Protein AF-A0A356AZV3-F1 (afdb_monomer)

Structure (mmCIF, N/CA/C/O backbone):
data_AF-A0A356AZV3-F1
#
_entry.id   AF-A0A356AZV3-F1
#
loop_
_atom_site.group_PDB
_atom_site.id
_atom_site.type_symbol
_atom_site.label_atom_id
_atom_site.label_alt_id
_atom_site.label_comp_id
_atom_site.label_asym_id
_atom_site.label_entity_id
_atom_site.label_seq_id
_atom_site.pdbx_PDB_ins_code
_atom_site.Cartn_x
_atom_site.Cartn_y
_atom_site.Cartn_z
_atom_site.occupancy
_atom_site.B_iso_or_equiv
_atom_site.auth_seq_id
_atom_site.auth_comp_id
_atom_si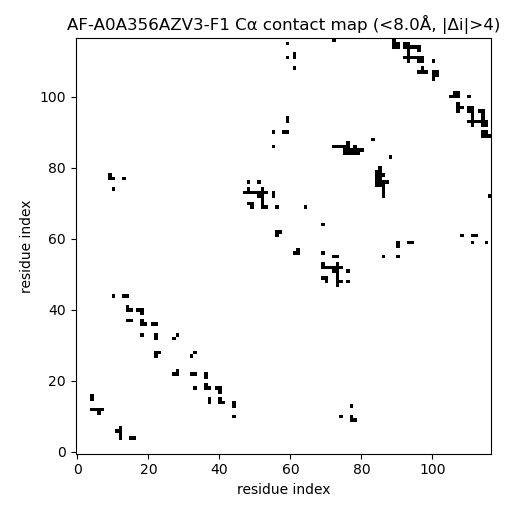te.auth_asym_id
_atom_site.auth_atom_id
_atom_site.pdbx_PDB_model_num
ATOM 1 N N . GLU A 1 1 ? 21.997 14.363 -14.197 1.00 58.03 1 GLU A N 1
ATOM 2 C CA . GLU A 1 1 ? 20.802 14.914 -14.870 1.00 58.03 1 GLU A CA 1
ATOM 3 C C . GLU A 1 1 ? 19.577 14.505 -14.058 1.00 58.03 1 GLU A C 1
ATOM 5 O O . GLU A 1 1 ? 19.570 13.381 -13.568 1.00 58.03 1 GLU A O 1
ATOM 10 N N . ALA A 1 2 ? 18.623 15.403 -13.799 1.00 75.19 2 ALA A N 1
ATOM 11 C CA . ALA A 1 2 ? 17.458 15.107 -12.957 1.00 75.19 2 ALA A CA 1
ATOM 12 C C . ALA A 1 2 ? 16.227 14.843 -13.834 1.00 75.19 2 ALA A C 1
ATOM 14 O O . ALA A 1 2 ? 15.852 15.697 -14.633 1.00 75.19 2 ALA A O 1
ATOM 15 N N . VAL A 1 3 ? 15.598 13.674 -13.681 1.00 83.12 3 VAL A N 1
ATOM 16 C CA . VAL A 1 3 ? 14.351 13.320 -14.378 1.00 83.12 3 VAL A CA 1
ATOM 17 C C . VAL A 1 3 ? 13.171 13.586 -13.447 1.00 83.12 3 VAL A C 1
ATOM 19 O O . VAL A 1 3 ? 13.137 13.082 -12.326 1.00 83.12 3 VAL A O 1
ATOM 22 N N . ILE A 1 4 ? 12.202 14.381 -13.904 1.00 88.31 4 ILE A N 1
ATOM 23 C CA . ILE A 1 4 ? 11.000 14.723 -13.133 1.00 88.31 4 ILE A CA 1
ATOM 24 C C . ILE A 1 4 ? 9.848 13.809 -13.557 1.00 88.31 4 ILE A C 1
ATOM 26 O O . ILE A 1 4 ? 9.509 13.734 -14.736 1.00 88.31 4 ILE A O 1
ATOM 30 N N . LEU A 1 5 ? 9.211 13.154 -12.583 1.00 90.19 5 LEU A N 1
ATOM 31 C CA . LEU A 1 5 ? 8.021 12.329 -12.788 1.00 90.19 5 LEU A CA 1
ATOM 32 C C . LEU A 1 5 ? 6.758 13.079 -12.364 1.00 90.19 5 LEU A C 1
ATOM 34 O O . LEU A 1 5 ? 6.520 13.307 -11.176 1.00 90.19 5 LEU A O 1
ATOM 38 N N . SER A 1 6 ? 5.926 13.428 -13.340 1.00 90.25 6 SER A N 1
ATOM 39 C CA . SER A 1 6 ? 4.622 14.053 -13.127 1.00 90.25 6 SER A CA 1
ATOM 40 C C . SER A 1 6 ? 3.487 13.046 -13.335 1.00 90.25 6 SER A C 1
ATOM 42 O O . SER A 1 6 ? 3.605 12.076 -14.080 1.00 90.25 6 SER A O 1
ATOM 44 N N . GLY A 1 7 ? 2.373 13.245 -12.632 1.00 90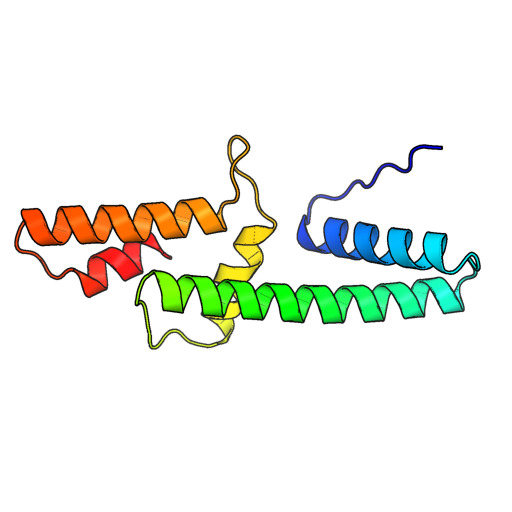.25 7 GLY A N 1
ATOM 45 C CA . GLY A 1 7 ? 1.206 12.373 -12.735 1.00 90.25 7 GLY A CA 1
ATOM 46 C C . GLY A 1 7 ? 0.311 12.464 -11.506 1.00 90.25 7 GLY A C 1
ATOM 47 O O . GLY A 1 7 ? 0.796 12.519 -10.379 1.00 90.25 7 GLY A O 1
ATOM 48 N N . PHE A 1 8 ? -1.002 12.480 -11.726 1.00 91.38 8 PHE A N 1
ATOM 49 C CA . PHE A 1 8 ? -1.979 12.542 -10.638 1.00 91.38 8 PHE A CA 1
ATOM 50 C C . PHE A 1 8 ? -2.052 11.228 -9.850 1.00 91.38 8 PHE A C 1
ATOM 52 O O . PHE A 1 8 ? -2.132 11.236 -8.626 1.00 91.38 8 PHE A O 1
ATOM 59 N N . ASP A 1 9 ? -1.984 10.092 -10.551 1.00 94.69 9 ASP A N 1
ATOM 60 C CA . ASP A 1 9 ? -2.017 8.769 -9.931 1.00 94.69 9 ASP A CA 1
ATOM 61 C C . ASP A 1 9 ? -0.640 8.437 -9.320 1.00 94.69 9 ASP A C 1
ATOM 63 O O . ASP A 1 9 ? 0.334 8.256 -10.063 1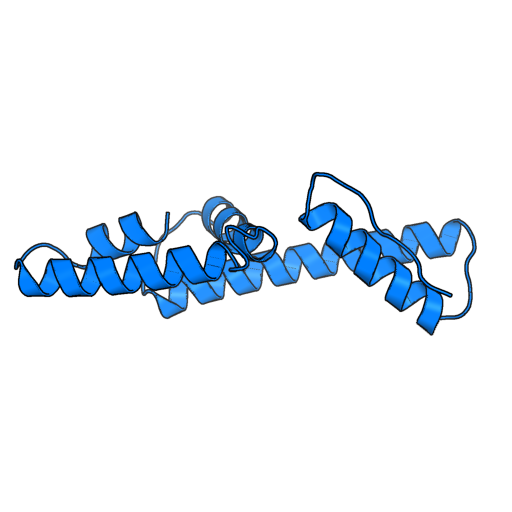.00 94.69 9 ASP A O 1
ATOM 67 N N . PRO A 1 10 ? -0.525 8.355 -7.980 1.00 93.81 10 PRO A N 1
ATOM 68 C CA . PRO A 1 10 ? 0.751 8.086 -7.334 1.00 93.81 10 PRO A CA 1
ATOM 69 C C . PRO A 1 10 ? 1.280 6.678 -7.626 1.00 93.81 10 PRO A C 1
ATOM 71 O O . PRO A 1 10 ? 2.491 6.499 -7.697 1.00 93.81 10 PRO A O 1
ATOM 74 N N . VAL A 1 11 ? 0.403 5.698 -7.869 1.00 96.38 11 VAL A N 1
ATOM 75 C CA . VAL A 1 11 ? 0.816 4.328 -8.200 1.00 96.38 11 VAL A CA 1
ATOM 76 C C . VAL A 1 11 ? 1.467 4.307 -9.580 1.00 96.38 11 VAL A C 1
ATOM 78 O O . VAL A 1 11 ? 2.523 3.709 -9.763 1.00 96.38 11 VAL A O 1
ATOM 81 N N . ARG A 1 12 ? 0.891 5.021 -10.557 1.00 96.19 12 ARG A N 1
ATOM 82 C CA . ARG A 1 12 ? 1.497 5.145 -11.895 1.00 96.19 12 ARG A CA 1
ATOM 83 C C . ARG A 1 12 ? 2.837 5.874 -11.859 1.00 96.19 12 ARG A C 1
ATOM 85 O O . ARG A 1 12 ? 3.751 5.473 -12.576 1.00 96.19 12 ARG A O 1
ATOM 92 N N . ARG A 1 13 ? 2.966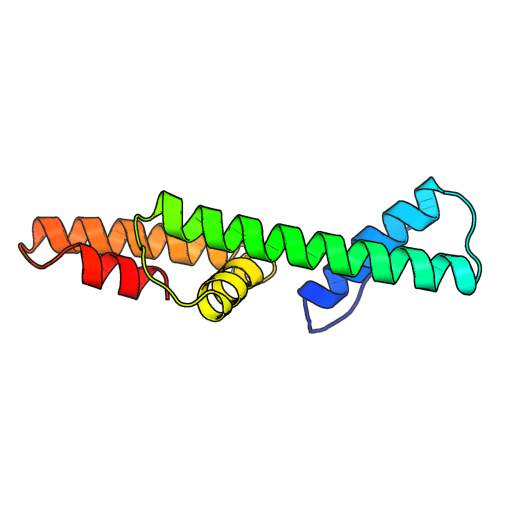 6.918 -11.031 1.00 95.75 13 ARG A N 1
ATOM 93 C CA . ARG A 1 13 ? 4.253 7.604 -10.829 1.00 95.75 13 ARG A CA 1
ATOM 94 C C . ARG A 1 13 ? 5.306 6.659 -10.269 1.00 95.75 13 ARG A C 1
ATOM 96 O O . ARG A 1 13 ? 6.437 6.678 -10.741 1.00 95.75 13 ARG A O 1
ATOM 103 N N . GLU A 1 14 ? 4.927 5.809 -9.325 1.00 96.06 14 GLU A N 1
ATOM 104 C CA . GLU A 1 14 ? 5.855 4.844 -8.752 1.00 96.06 14 GLU A CA 1
ATOM 105 C C . GLU A 1 14 ? 6.283 3.768 -9.760 1.00 96.06 14 GLU A C 1
ATOM 107 O O . GLU A 1 14 ? 7.468 3.457 -9.869 1.00 96.06 14 GLU A O 1
ATOM 112 N N . VAL A 1 15 ? 5.349 3.257 -10.570 1.00 97.56 15 VAL A N 1
ATOM 113 C CA . VAL A 1 15 ? 5.677 2.354 -11.687 1.00 97.56 15 VAL A CA 1
ATOM 114 C C . VAL A 1 15 ? 6.695 3.006 -12.627 1.00 97.56 15 VAL A C 1
ATOM 116 O O . VAL A 1 15 ? 7.672 2.364 -13.010 1.00 97.56 15 VAL A O 1
ATOM 119 N N . ALA A 1 16 ? 6.496 4.280 -12.978 1.00 96.56 16 ALA A N 1
ATOM 120 C CA . ALA A 1 16 ? 7.429 5.017 -13.826 1.00 96.56 16 ALA A CA 1
ATOM 121 C C . ALA A 1 16 ? 8.805 5.188 -13.160 1.00 96.56 16 ALA A C 1
ATOM 123 O O . ALA A 1 16 ? 9.822 5.000 -13.826 1.00 96.56 16 ALA A O 1
ATOM 124 N N . ARG A 1 17 ? 8.848 5.476 -11.851 1.00 96.25 17 ARG A N 1
ATOM 125 C CA . ARG A 1 17 ? 10.090 5.589 -11.070 1.00 96.25 17 ARG A CA 1
ATOM 126 C C . ARG A 1 17 ? 10.897 4.296 -11.117 1.00 96.25 17 ARG A C 1
ATOM 128 O O . ARG A 1 17 ? 12.048 4.322 -11.544 1.00 96.25 17 ARG A O 1
ATOM 135 N N . ILE A 1 18 ? 10.277 3.170 -10.768 1.00 96.62 18 ILE A N 1
ATOM 136 C CA . ILE A 1 18 ? 10.944 1.860 -10.760 1.00 96.62 18 ILE A CA 1
ATOM 137 C C . ILE A 1 18 ? 11.384 1.459 -12.172 1.00 96.62 18 ILE A C 1
ATOM 139 O O . ILE A 1 18 ? 12.489 0.949 -12.356 1.00 96.62 18 ILE A O 1
ATOM 143 N N . ALA A 1 19 ? 10.543 1.687 -13.185 1.00 96.75 19 ALA A N 1
ATOM 144 C CA . ALA A 1 19 ? 10.899 1.376 -14.566 1.00 96.75 19 ALA A CA 1
ATOM 145 C C . ALA A 1 19 ? 12.123 2.182 -15.030 1.00 96.75 19 ALA A C 1
ATOM 147 O O . ALA A 1 19 ? 13.038 1.605 -15.617 1.00 96.75 19 ALA A O 1
ATOM 148 N N . LEU A 1 20 ? 12.173 3.486 -14.732 1.00 95.06 20 LEU A N 1
ATOM 149 C CA . LEU A 1 20 ? 13.316 4.341 -15.060 1.00 95.06 20 LEU A CA 1
ATOM 150 C C . LEU A 1 20 ? 14.586 3.920 -14.324 1.00 95.06 20 LEU A C 1
ATOM 152 O O . LEU A 1 20 ? 15.628 3.798 -14.959 1.00 95.06 20 LEU A O 1
ATOM 156 N N . GLU A 1 21 ? 14.511 3.650 -13.021 1.00 94.38 21 GLU A N 1
ATOM 157 C CA . GLU A 1 21 ? 15.662 3.181 -12.239 1.00 94.38 21 GLU A CA 1
ATOM 158 C C . GLU A 1 21 ? 16.258 1.899 -12.831 1.00 94.38 21 GLU A C 1
ATOM 160 O O . GLU A 1 21 ? 17.472 1.798 -13.009 1.00 94.38 21 GLU A O 1
ATOM 165 N N . LYS A 1 22 ? 15.402 0.951 -13.230 1.00 94.94 22 LYS A N 1
ATOM 166 C CA . LYS A 1 22 ? 15.829 -0.293 -13.882 1.00 94.94 22 LYS A CA 1
ATOM 167 C C . LYS A 1 22 ? 16.424 -0.069 -15.269 1.00 94.94 22 LYS A C 1
ATOM 169 O O . LYS A 1 22 ? 17.414 -0.711 -15.603 1.00 94.94 22 LYS A O 1
ATOM 174 N N . LEU A 1 23 ? 15.845 0.823 -16.073 1.00 95.12 23 LEU A N 1
ATOM 175 C CA . LEU A 1 23 ? 16.374 1.172 -17.397 1.00 95.12 23 LEU A CA 1
ATOM 176 C C . LEU A 1 23 ? 17.752 1.832 -17.3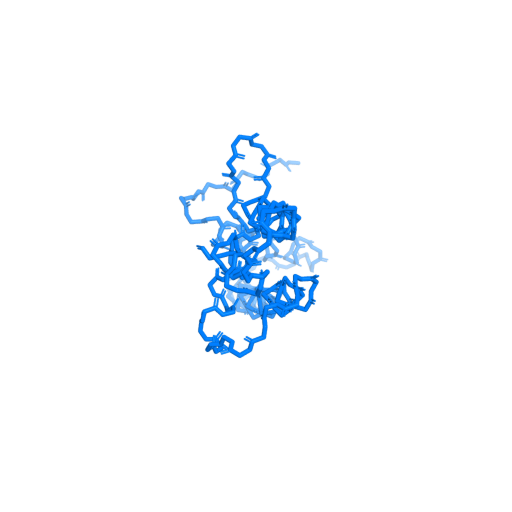01 1.00 95.12 23 LEU A C 1
ATOM 178 O O . LEU A 1 23 ? 18.644 1.498 -18.077 1.00 95.12 23 LEU A O 1
ATOM 182 N N . ILE A 1 24 ? 17.931 2.738 -16.337 1.00 93.31 24 ILE A N 1
ATOM 183 C CA . ILE A 1 24 ? 19.208 3.414 -16.085 1.00 93.31 24 ILE A CA 1
ATOM 184 C C . ILE A 1 24 ? 20.261 2.396 -15.637 1.00 93.31 24 ILE A C 1
ATOM 186 O O . ILE A 1 24 ? 21.369 2.403 -16.167 1.00 93.31 24 ILE A O 1
ATOM 190 N N . ALA A 1 25 ? 19.909 1.493 -14.717 1.00 93.19 25 ALA A N 1
ATOM 191 C CA . ALA A 1 25 ? 20.808 0.432 -14.265 1.00 93.19 25 ALA A CA 1
ATOM 192 C C . ALA A 1 25 ? 21.187 -0.552 -15.389 1.00 93.19 25 ALA A C 1
ATOM 194 O O . ALA A 1 25 ? 22.310 -1.045 -15.424 1.00 93.19 25 ALA A O 1
ATOM 195 N N . ASP A 1 26 ? 20.265 -0.832 -16.314 1.00 92.75 26 ASP A N 1
ATOM 196 C CA . ASP A 1 26 ? 20.501 -1.708 -17.467 1.00 92.75 26 ASP A CA 1
ATOM 197 C C . ASP A 1 26 ? 21.334 -1.039 -18.580 1.00 92.75 26 ASP A C 1
ATOM 199 O O . ASP A 1 26 ? 21.995 -1.729 -19.355 1.00 92.75 26 ASP A O 1
ATOM 203 N N . GLY A 1 27 ? 21.301 0.294 -18.683 1.00 91.12 27 GLY A N 1
ATOM 204 C CA . GLY A 1 27 ? 22.053 1.080 -19.668 1.00 91.12 27 GLY A CA 1
ATOM 205 C C . GLY A 1 27 ? 21.506 1.035 -21.102 1.00 91.12 27 GLY A C 1
ATOM 206 O O . GLY A 1 27 ? 22.009 1.753 -21.967 1.00 91.12 27 GLY A O 1
ATOM 207 N N . ARG A 1 28 ? 20.468 0.232 -21.383 1.00 91.75 28 ARG A N 1
ATOM 208 C CA . ARG A 1 28 ? 19.808 0.150 -22.699 1.00 91.75 28 ARG A CA 1
ATOM 209 C C . ARG A 1 28 ? 18.419 0.770 -22.641 1.00 91.75 28 ARG A C 1
A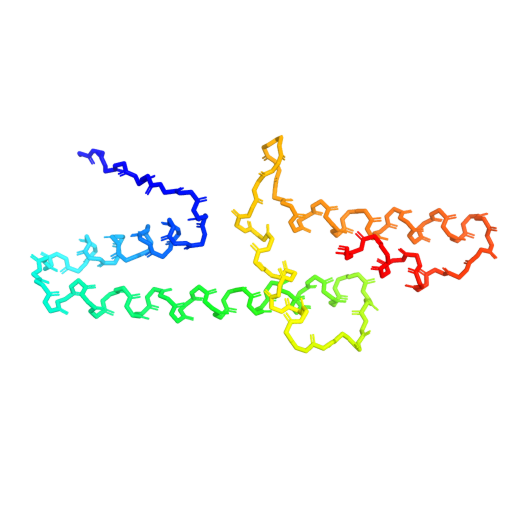TOM 211 O O . ARG A 1 28 ? 17.518 0.254 -21.983 1.00 91.75 28 ARG A O 1
ATOM 218 N N . ILE A 1 29 ? 18.226 1.849 -23.397 1.00 93.94 29 ILE A N 1
ATOM 219 C CA . ILE A 1 29 ? 16.959 2.586 -23.448 1.00 93.94 29 ILE A CA 1
ATOM 220 C C . ILE A 1 29 ? 16.457 2.606 -24.894 1.00 93.94 29 ILE A C 1
ATOM 222 O O . ILE A 1 29 ? 16.802 3.479 -25.683 1.00 93.94 29 ILE A O 1
ATOM 226 N N . HIS A 1 30 ? 15.654 1.604 -25.252 1.00 94.25 30 HIS A N 1
ATOM 227 C CA . HIS A 1 30 ? 14.967 1.501 -26.543 1.00 94.25 30 HIS A CA 1
ATOM 228 C C . HIS A 1 30 ? 13.523 1.010 -26.330 1.00 94.25 30 HIS A C 1
ATOM 230 O O . HIS A 1 30 ? 13.258 0.386 -25.298 1.00 94.25 30 HIS A O 1
ATOM 236 N N . PRO A 1 31 ? 12.589 1.233 -27.279 1.00 96.94 31 PRO A N 1
ATOM 237 C CA . PRO A 1 31 ? 11.151 1.015 -27.066 1.00 96.94 31 PRO A CA 1
ATOM 238 C C . PRO A 1 31 ? 10.790 -0.342 -26.444 1.00 96.94 31 PRO A C 1
ATOM 240 O O . PRO A 1 31 ? 10.177 -0.385 -25.381 1.00 96.94 31 PRO A O 1
ATOM 243 N N . ALA A 1 32 ? 11.291 -1.446 -27.011 1.00 96.31 32 ALA A N 1
ATOM 244 C CA . ALA A 1 32 ? 11.019 -2.788 -26.487 1.00 96.31 32 ALA A CA 1
ATOM 245 C C . ALA A 1 32 ? 11.486 -2.996 -25.030 1.00 96.31 32 ALA A C 1
ATOM 247 O O . ALA A 1 32 ? 10.818 -3.675 -24.253 1.00 96.31 32 ALA A O 1
ATOM 248 N N . ARG A 1 33 ? 12.618 -2.396 -24.630 1.00 95.94 33 ARG A N 1
ATOM 249 C CA . ARG A 1 33 ? 13.128 -2.514 -23.256 1.00 95.94 33 ARG A CA 1
ATOM 250 C C . ARG A 1 33 ? 12.305 -1.677 -22.284 1.00 95.94 33 ARG A C 1
ATOM 252 O O . ARG A 1 33 ? 12.083 -2.111 -21.158 1.00 95.94 33 ARG A O 1
ATOM 259 N N . ILE A 1 34 ? 11.838 -0.505 -22.719 1.00 96.44 34 ILE A N 1
ATOM 260 C CA . ILE A 1 34 ? 10.960 0.360 -21.922 1.00 96.44 34 ILE A CA 1
ATOM 261 C C . ILE A 1 34 ? 9.662 -0.382 -21.599 1.00 96.44 34 ILE A C 1
ATOM 263 O O . ILE A 1 34 ? 9.292 -0.471 -20.430 1.00 96.44 34 ILE A O 1
ATOM 267 N N . GLU A 1 35 ? 9.015 -0.971 -22.606 1.00 96.88 35 GLU A N 1
ATOM 268 C CA . GLU A 1 35 ? 7.790 -1.758 -22.418 1.00 96.88 35 GLU A CA 1
ATOM 269 C C . GLU A 1 35 ? 8.005 -2.918 -21.437 1.00 96.88 35 GLU A C 1
ATOM 271 O O . GLU A 1 35 ? 7.235 -3.096 -20.491 1.00 96.88 35 GLU A O 1
ATOM 276 N N . GLU A 1 36 ? 9.102 -3.662 -21.597 1.00 96.81 36 GLU A N 1
ATOM 277 C CA . GLU A 1 36 ? 9.455 -4.759 -20.696 1.00 96.81 36 GLU A CA 1
ATOM 278 C C . GLU A 1 36 ? 9.663 -4.286 -19.246 1.00 96.81 36 GLU A C 1
ATOM 280 O O . GLU A 1 36 ? 9.156 -4.911 -18.307 1.00 96.81 36 GLU A O 1
ATOM 285 N N . MET A 1 37 ? 10.402 -3.188 -19.037 1.00 97.31 37 MET A N 1
ATOM 286 C CA . MET A 1 37 ? 10.668 -2.659 -17.694 1.00 97.31 37 MET A CA 1
ATOM 287 C C . MET A 1 37 ? 9.401 -2.122 -17.030 1.00 97.31 37 MET A C 1
ATOM 289 O O . MET A 1 37 ? 9.212 -2.350 -15.835 1.00 97.31 37 MET A O 1
ATOM 293 N N . VAL A 1 38 ? 8.506 -1.485 -17.788 1.00 97.75 38 VAL A N 1
ATOM 294 C CA . VAL A 1 38 ? 7.209 -1.022 -17.276 1.00 97.75 38 VAL A CA 1
ATOM 295 C C . VAL A 1 38 ? 6.350 -2.202 -16.822 1.00 97.75 38 VAL A C 1
ATOM 297 O O . VAL A 1 38 ? 5.832 -2.168 -15.708 1.00 97.75 38 VAL A O 1
ATOM 300 N N . ILE A 1 39 ? 6.247 -3.277 -17.612 1.00 98.06 39 ILE A N 1
ATOM 301 C CA . ILE A 1 39 ? 5.482 -4.480 -17.228 1.00 98.06 39 ILE A CA 1
ATOM 302 C C . ILE A 1 39 ? 6.052 -5.106 -15.948 1.00 98.06 39 ILE A C 1
ATOM 304 O O . ILE A 1 39 ? 5.303 -5.512 -15.056 1.00 98.06 39 ILE A O 1
ATOM 308 N N . LYS A 1 40 ? 7.383 -5.180 -15.828 1.00 97.62 40 LYS A N 1
ATOM 309 C CA . LYS A 1 40 ? 8.042 -5.688 -14.614 1.00 97.62 40 LYS A CA 1
ATOM 310 C C . LYS A 1 40 ? 7.770 -4.798 -13.402 1.00 97.62 40 LYS A C 1
ATOM 312 O O . LYS A 1 40 ? 7.459 -5.324 -12.338 1.00 97.62 40 LYS A O 1
ATOM 317 N N . ALA A 1 41 ? 7.862 -3.478 -13.560 1.00 98.06 41 ALA A N 1
ATOM 318 C CA . ALA A 1 41 ? 7.579 -2.518 -12.496 1.00 98.06 41 ALA A CA 1
ATOM 319 C C . ALA A 1 41 ? 6.109 -2.570 -12.048 1.00 98.06 41 ALA A C 1
ATOM 321 O O . ALA A 1 41 ? 5.838 -2.537 -10.853 1.00 98.06 41 ALA A O 1
ATOM 322 N N . GLN A 1 42 ? 5.160 -2.724 -12.977 1.00 98.06 42 GLN A N 1
ATOM 323 C CA . GLN A 1 42 ? 3.743 -2.903 -12.643 1.00 98.06 42 GLN A CA 1
ATOM 324 C C . GLN A 1 42 ? 3.524 -4.132 -11.761 1.00 98.06 42 GLN A C 1
ATOM 326 O O . GLN A 1 42 ? 2.907 -4.013 -10.707 1.00 98.06 42 GLN A O 1
ATOM 331 N N . LYS A 1 43 ? 4.070 -5.290 -12.154 1.00 98.06 43 LYS A N 1
ATOM 332 C CA . LYS A 1 43 ? 3.944 -6.531 -11.373 1.00 98.06 43 LYS A CA 1
ATOM 333 C C . LYS A 1 43 ? 4.545 -6.398 -9.976 1.00 98.06 43 LYS A C 1
ATOM 335 O O . LYS A 1 43 ? 3.944 -6.845 -9.010 1.00 98.06 43 LYS A O 1
ATOM 340 N N . GLU A 1 44 ? 5.710 -5.768 -9.870 1.00 97.88 44 GLU A N 1
ATOM 341 C CA . GLU A 1 44 ? 6.361 -5.522 -8.581 1.00 97.88 44 GLU A CA 1
ATOM 342 C C . GLU A 1 44 ? 5.511 -4.630 -7.675 1.00 97.88 44 GLU A C 1
ATOM 344 O O . GLU A 1 44 ? 5.277 -4.972 -6.520 1.00 97.88 44 GLU A O 1
ATOM 349 N N . ILE A 1 45 ? 4.975 -3.535 -8.215 1.00 97.94 45 ILE A N 1
ATOM 350 C CA . ILE A 1 45 ? 4.088 -2.643 -7.469 1.00 97.94 45 ILE A CA 1
ATOM 351 C C . ILE A 1 45 ? 2.812 -3.353 -7.030 1.00 97.94 45 ILE A C 1
ATOM 353 O O . ILE A 1 45 ? 2.370 -3.162 -5.902 1.00 97.94 45 ILE A O 1
ATOM 357 N N . GLU A 1 46 ? 2.219 -4.196 -7.873 1.00 97.38 46 GLU A N 1
ATOM 358 C CA . GLU A 1 46 ? 1.051 -4.980 -7.472 1.00 97.38 46 GLU A CA 1
ATOM 359 C C . GLU A 1 46 ? 1.349 -5.943 -6.320 1.00 97.38 46 GLU A C 1
ATOM 361 O O . GLU A 1 46 ? 0.518 -6.073 -5.417 1.00 97.38 46 GLU A O 1
ATOM 366 N N . THR A 1 47 ? 2.524 -6.577 -6.324 1.00 98.00 47 THR A N 1
ATOM 367 C CA . THR A 1 47 ? 2.984 -7.424 -5.218 1.00 98.00 47 THR A CA 1
ATOM 368 C C . THR A 1 47 ? 3.160 -6.608 -3.941 1.00 98.00 47 THR A C 1
ATOM 370 O O . THR A 1 47 ? 2.564 -6.960 -2.928 1.00 98.00 47 THR A O 1
ATOM 373 N N . ILE A 1 48 ? 3.864 -5.472 -4.004 1.00 98.12 48 ILE A N 1
ATOM 374 C CA . ILE A 1 48 ? 4.081 -4.596 -2.841 1.00 98.12 48 ILE A CA 1
ATOM 375 C C . ILE A 1 48 ? 2.747 -4.096 -2.274 1.00 98.12 48 ILE A C 1
ATOM 377 O O . ILE A 1 48 ? 2.553 -4.085 -1.062 1.00 98.12 48 ILE A O 1
ATOM 381 N N . ILE A 1 49 ? 1.804 -3.698 -3.135 1.00 98.31 49 ILE A N 1
ATOM 382 C CA . ILE A 1 49 ? 0.454 -3.300 -2.714 1.00 98.31 49 ILE A CA 1
ATOM 383 C C . ILE A 1 49 ? -0.196 -4.427 -1.915 1.00 98.31 49 ILE A C 1
ATOM 385 O O . ILE A 1 49 ? -0.753 -4.182 -0.851 1.00 98.31 49 ILE A O 1
ATOM 389 N N . LYS A 1 50 ? -0.153 -5.657 -2.425 1.00 97.50 50 LYS A N 1
ATOM 390 C CA . LYS A 1 50 ? -0.774 -6.789 -1.743 1.00 97.50 50 LYS A CA 1
ATOM 391 C C . LYS A 1 50 ? -0.112 -7.049 -0.387 1.00 97.50 50 LYS A C 1
ATOM 393 O O . LYS A 1 50 ? -0.816 -7.116 0.613 1.00 97.50 50 LYS A O 1
ATOM 398 N N . GLU A 1 51 ? 1.216 -7.119 -0.358 1.00 98.19 51 GLU A N 1
ATOM 399 C CA . GLU A 1 51 ? 2.003 -7.366 0.856 1.00 98.19 51 GLU A CA 1
ATOM 400 C C . GLU A 1 51 ? 1.748 -6.313 1.938 1.00 98.19 51 GLU A C 1
ATOM 402 O O . GLU A 1 51 ? 1.629 -6.644 3.113 1.00 98.19 51 GLU A O 1
ATOM 407 N N . GLU A 1 52 ? 1.605 -5.045 1.558 1.00 98.38 52 GLU A N 1
ATOM 408 C CA . GLU A 1 52 ? 1.331 -3.960 2.503 1.00 98.38 52 GLU A CA 1
ATOM 409 C C . GLU A 1 52 ? -0.100 -3.967 3.028 1.00 98.38 52 GLU A C 1
ATOM 411 O O . GLU A 1 52 ? -0.326 -3.649 4.195 1.00 98.38 52 GLU A O 1
ATOM 416 N N . GLY A 1 53 ? -1.064 -4.362 2.194 1.00 98.12 53 GLY A N 1
ATOM 417 C CA . GLY A 1 53 ? -2.424 -4.622 2.651 1.00 98.12 53 GLY A CA 1
ATOM 418 C C . GLY A 1 53 ? -2.457 -5.773 3.656 1.00 98.12 53 GLY A C 1
ATOM 419 O O . GLY A 1 53 ? -3.013 -5.625 4.745 1.00 98.12 53 GLY A O 1
ATOM 420 N N . ASP A 1 54 ? -1.812 -6.894 3.322 1.00 98.00 54 ASP A N 1
ATOM 421 C CA . ASP A 1 54 ? -1.707 -8.061 4.200 1.00 98.00 54 ASP A CA 1
ATOM 422 C C . ASP A 1 54 ? -1.022 -7.674 5.525 1.00 98.00 54 ASP A C 1
ATOM 424 O O . ASP A 1 54 ? -1.560 -7.947 6.601 1.00 98.00 54 ASP A O 1
ATOM 428 N N . ARG A 1 55 ? 0.093 -6.930 5.468 1.00 98.38 55 ARG A N 1
ATOM 429 C CA . ARG A 1 55 ? 0.795 -6.399 6.648 1.00 98.38 55 ARG A CA 1
ATOM 430 C C . ARG A 1 55 ? -0.120 -5.547 7.522 1.00 98.38 55 ARG A C 1
ATOM 432 O O . ARG A 1 55 ? -0.177 -5.779 8.725 1.00 98.38 55 ARG A O 1
ATOM 439 N N . ALA A 1 56 ? -0.852 -4.600 6.939 1.00 98.44 56 ALA A N 1
ATOM 440 C CA . ALA A 1 56 ? -1.736 -3.710 7.689 1.00 98.44 56 ALA A CA 1
ATOM 441 C C . ALA A 1 56 ? -2.856 -4.474 8.411 1.00 98.44 56 ALA A C 1
ATOM 443 O O . ALA A 1 56 ? -3.155 -4.201 9.576 1.00 98.44 56 ALA A O 1
ATOM 444 N N . THR A 1 57 ? -3.458 -5.466 7.748 1.00 97.88 57 THR A N 1
ATOM 445 C CA . THR A 1 57 ? -4.488 -6.314 8.373 1.00 97.88 57 THR A CA 1
ATOM 446 C C . THR A 1 57 ? -3.925 -7.193 9.486 1.00 97.88 57 THR A C 1
ATOM 448 O O . THR A 1 57 ? -4.572 -7.365 10.519 1.00 97.88 57 THR A O 1
ATOM 451 N N . PHE A 1 58 ? -2.706 -7.707 9.313 1.00 97.81 58 PHE A N 1
ATOM 452 C CA . PHE A 1 58 ? -2.021 -8.504 10.324 1.00 97.81 58 PHE A CA 1
ATOM 453 C C . PHE A 1 58 ? -1.656 -7.668 11.558 1.00 97.81 58 PHE A C 1
ATOM 455 O O . PHE A 1 58 ? -1.998 -8.043 12.675 1.00 97.81 58 PHE A O 1
ATOM 462 N N . GLU A 1 59 ? -1.025 -6.512 11.355 1.00 97.56 59 GLU A N 1
ATOM 463 C CA . GLU A 1 59 ? -0.558 -5.607 12.414 1.00 97.56 59 GLU A CA 1
ATOM 464 C C . GLU A 1 59 ? -1.710 -5.073 13.277 1.00 97.56 59 GLU A C 1
ATOM 466 O O . GLU A 1 59 ? -1.621 -5.014 14.504 1.00 97.56 59 GLU A O 1
ATOM 471 N N . THR A 1 60 ? -2.838 -4.748 12.646 1.00 97.88 60 THR A N 1
ATOM 472 C CA . THR A 1 60 ? -4.029 -4.262 13.355 1.00 97.88 60 THR A CA 1
ATOM 473 C C . THR A 1 60 ? -4.870 -5.387 13.971 1.00 97.88 60 THR A C 1
ATOM 475 O O . THR A 1 60 ? -5.662 -5.130 14.884 1.00 97.88 60 THR A O 1
ATOM 478 N N . GLY A 1 61 ? -4.693 -6.633 13.517 1.00 96.81 61 GLY A N 1
ATOM 479 C CA . GLY A 1 61 ? -5.520 -7.792 13.877 1.00 96.81 61 GLY A CA 1
ATOM 480 C C . GLY A 1 61 ? -6.879 -7.835 13.163 1.00 96.81 61 GLY A C 1
ATOM 481 O O . GLY A 1 61 ? -7.757 -8.608 13.545 1.00 96.81 61 GLY A O 1
ATOM 482 N N . VAL A 1 62 ? -7.095 -6.993 12.146 1.00 97.31 62 VAL A N 1
ATOM 483 C CA . VAL A 1 62 ? -8.357 -6.916 11.394 1.00 97.31 62 VAL A CA 1
ATOM 484 C C . VAL A 1 62 ? -8.376 -7.995 10.310 1.00 97.31 62 VAL A C 1
ATOM 486 O O . VAL A 1 62 ? -7.950 -7.783 9.178 1.00 97.31 62 VAL A O 1
ATOM 489 N N . HIS A 1 63 ? -8.896 -9.171 10.656 1.00 93.12 63 HIS A N 1
ATOM 490 C CA . HIS A 1 63 ? -8.985 -10.316 9.747 1.00 93.12 63 HIS A CA 1
ATOM 491 C C . HIS A 1 63 ? -10.330 -10.402 9.002 1.00 93.12 63 HIS A C 1
ATOM 493 O O . HIS A 1 63 ? -11.313 -9.746 9.351 1.00 93.12 63 HIS A O 1
ATOM 499 N N . GLY A 1 64 ? -10.384 -11.253 7.970 1.00 93.94 64 GLY A N 1
ATOM 500 C CA . GLY A 1 64 ? -11.623 -11.580 7.251 1.00 93.94 64 GLY A CA 1
ATOM 501 C C . GLY A 1 64 ? -12.090 -10.522 6.247 1.00 93.94 64 GLY A C 1
ATOM 502 O O . GLY A 1 64 ? -13.260 -10.514 5.864 1.00 93.94 64 GLY A O 1
ATOM 503 N N . LEU A 1 65 ? -11.205 -9.616 5.823 1.00 96.38 65 LEU A N 1
ATOM 504 C CA . LEU A 1 65 ? -11.504 -8.676 4.745 1.00 96.38 65 LEU A CA 1
ATOM 505 C C . LEU A 1 65 ? -11.444 -9.374 3.374 1.00 96.38 65 LEU A C 1
ATOM 507 O O . LEU A 1 65 ? -10.588 -10.236 3.167 1.00 96.38 65 LEU A O 1
ATOM 511 N N . PRO A 1 66 ? -12.309 -8.994 2.414 1.00 97.25 66 PRO A N 1
ATOM 512 C CA . PRO A 1 66 ? -12.196 -9.474 1.043 1.00 97.25 66 PRO A CA 1
ATOM 513 C C . PRO A 1 66 ? -10.829 -9.115 0.433 1.00 97.25 66 PRO A C 1
ATOM 515 O O . PRO A 1 66 ? -10.351 -7.999 0.662 1.00 97.25 66 PRO A O 1
ATOM 518 N N . PRO A 1 67 ? -10.224 -9.982 -0.401 1.00 96.50 67 PRO A N 1
ATOM 519 C CA . PRO A 1 67 ? -8.917 -9.720 -1.015 1.00 96.50 67 PRO A CA 1
ATOM 520 C C . PRO A 1 67 ? -8.824 -8.383 -1.766 1.00 96.50 67 PRO A C 1
ATOM 522 O O . PRO A 1 67 ? -7.797 -7.708 -1.711 1.00 96.50 67 PRO A O 1
ATOM 525 N N . ASP A 1 68 ? -9.907 -7.954 -2.418 1.00 96.81 68 ASP A N 1
ATOM 526 C CA . ASP A 1 68 ? -9.947 -6.669 -3.123 1.00 96.81 68 ASP A CA 1
ATOM 527 C C . ASP A 1 68 ? -9.852 -5.473 -2.168 1.00 96.81 68 ASP A C 1
ATOM 529 O O . ASP A 1 68 ? -9.198 -4.479 -2.486 1.00 96.81 68 ASP A O 1
ATOM 533 N N . VAL A 1 69 ? -10.438 -5.579 -0.970 1.00 97.62 69 VAL A N 1
ATOM 534 C CA . VAL A 1 69 ? -10.330 -4.549 0.075 1.00 97.62 69 VAL A CA 1
ATOM 535 C C . VAL A 1 69 ? -8.901 -4.489 0.602 1.00 97.62 69 VAL A C 1
ATOM 537 O O . VAL A 1 69 ? -8.348 -3.402 0.730 1.00 97.62 69 VAL A O 1
ATOM 540 N N . ILE A 1 70 ? -8.265 -5.642 0.819 1.00 97.88 70 ILE A N 1
ATOM 541 C CA . ILE A 1 70 ? -6.857 -5.715 1.232 1.00 97.88 70 ILE A CA 1
ATOM 542 C C . ILE A 1 70 ? -5.959 -5.030 0.188 1.00 97.88 70 ILE A C 1
ATOM 544 O O . ILE A 1 70 ? -5.122 -4.195 0.534 1.00 97.88 70 ILE A O 1
ATOM 548 N N . LYS A 1 71 ? -6.195 -5.284 -1.108 1.00 97.50 71 LYS A N 1
ATOM 549 C CA . LYS A 1 71 ? -5.478 -4.604 -2.202 1.00 97.50 71 LYS A CA 1
ATOM 550 C C . LYS A 1 71 ? -5.717 -3.086 -2.193 1.00 97.50 71 LYS A C 1
ATOM 552 O O . LYS A 1 71 ? -4.804 -2.326 -2.512 1.00 97.50 71 LYS A O 1
ATOM 557 N N . LEU A 1 72 ? -6.920 -2.617 -1.853 1.00 97.62 72 LEU A N 1
ATOM 558 C CA . LEU A 1 72 ? -7.215 -1.182 -1.735 1.00 97.62 72 LEU A CA 1
ATOM 559 C C . LEU A 1 72 ? -6.503 -0.536 -0.542 1.00 97.62 72 LEU A C 1
ATOM 561 O O . LEU A 1 72 ? -5.944 0.546 -0.712 1.00 97.62 72 LEU A O 1
ATOM 565 N N . ILE A 1 73 ? -6.459 -1.207 0.611 1.00 98.00 73 ILE A N 1
ATOM 566 C CA . ILE A 1 73 ? -5.705 -0.756 1.789 1.00 98.00 73 ILE A CA 1
ATOM 567 C C . ILE A 1 73 ? -4.229 -0.602 1.421 1.00 98.00 73 ILE A C 1
ATOM 569 O O . ILE A 1 73 ? -3.654 0.469 1.587 1.00 98.00 73 ILE A O 1
ATOM 573 N N . GLY A 1 74 ? -3.627 -1.618 0.802 1.00 98.00 74 GLY A N 1
ATOM 574 C CA . GLY A 1 74 ? -2.227 -1.560 0.388 1.00 98.00 74 GLY A CA 1
ATOM 575 C C . GLY A 1 74 ? -1.895 -0.415 -0.577 1.00 98.00 74 GLY A C 1
ATOM 576 O O . GLY A 1 74 ? -0.820 0.182 -0.497 1.00 98.00 74 GLY A O 1
ATOM 577 N N . LYS A 1 75 ? -2.835 -0.018 -1.451 1.00 97.62 75 LYS A N 1
ATOM 578 C CA . LYS A 1 75 ? -2.658 1.148 -2.341 1.00 97.62 75 LYS A CA 1
ATOM 579 C C . LYS A 1 75 ? -2.494 2.460 -1.577 1.00 97.62 75 LYS A C 1
ATOM 581 O O . LYS A 1 75 ? -1.885 3.387 -2.117 1.00 97.62 75 LYS A O 1
ATOM 586 N N . LEU A 1 76 ? -3.010 2.558 -0.350 1.00 97.69 76 LEU A N 1
ATOM 587 C CA . LEU A 1 76 ? -2.871 3.751 0.486 1.00 97.69 76 LEU A CA 1
ATOM 588 C C . LEU A 1 76 ? -1.407 4.054 0.825 1.00 97.69 76 LEU A C 1
ATOM 590 O O . LEU A 1 76 ? -1.100 5.210 1.097 1.00 97.69 76 LEU A O 1
ATOM 594 N N . ARG A 1 77 ? -0.489 3.078 0.712 1.00 97.31 77 ARG A N 1
ATOM 595 C CA . ARG A 1 77 ? 0.960 3.296 0.870 1.00 97.31 77 ARG A CA 1
ATOM 596 C C . ARG A 1 77 ? 1.493 4.393 -0.046 1.00 97.31 77 ARG A C 1
ATOM 598 O O . ARG A 1 77 ? 2.388 5.138 0.336 1.00 97.31 77 ARG A O 1
ATOM 605 N N . TYR A 1 78 ? 0.955 4.479 -1.261 1.00 96.50 78 TYR A N 1
ATOM 606 C CA . TYR A 1 78 ? 1.397 5.449 -2.263 1.00 96.50 78 TYR A CA 1
ATOM 607 C C . TYR A 1 78 ? 0.654 6.779 -2.161 1.00 96.50 78 TYR A C 1
ATOM 609 O O . TYR A 1 78 ? 0.975 7.726 -2.875 1.00 96.50 78 TYR A O 1
ATOM 617 N N . ARG A 1 79 ? -0.351 6.878 -1.288 1.00 95.38 79 ARG A N 1
ATOM 618 C CA . ARG A 1 79 ? -1.032 8.139 -1.022 1.00 95.38 79 ARG A CA 1
ATOM 619 C C . ARG A 1 79 ? -0.365 8.823 0.152 1.00 95.38 79 ARG A C 1
ATOM 621 O O . ARG A 1 79 ? -0.098 8.198 1.174 1.00 95.38 79 ARG A O 1
ATOM 628 N N . THR A 1 80 ? -0.154 10.122 0.009 1.00 93.12 80 THR A N 1
ATOM 629 C CA . THR A 1 80 ? 0.315 10.962 1.101 1.00 93.12 80 THR A CA 1
ATOM 630 C C . THR A 1 80 ? -0.705 12.045 1.410 1.00 93.12 80 THR A C 1
ATOM 632 O O . THR A 1 80 ? -1.330 12.605 0.510 1.00 93.12 80 THR A O 1
ATOM 635 N N . SER A 1 81 ? -0.883 12.325 2.695 1.00 92.12 81 SER A N 1
ATOM 636 C CA . SER A 1 81 ? -1.699 13.423 3.207 1.00 92.12 81 SER A CA 1
ATOM 637 C C . SER A 1 81 ? -0.891 14.135 4.280 1.00 92.12 81 SER A C 1
ATOM 639 O O . SER A 1 81 ? -0.309 13.476 5.137 1.00 92.12 81 SER A O 1
ATOM 641 N N . TYR A 1 82 ? -0.767 15.462 4.184 1.00 91.06 82 TYR A N 1
ATOM 642 C CA . TYR A 1 82 ? 0.048 16.276 5.102 1.00 91.06 82 TYR A CA 1
ATOM 643 C C . TYR A 1 82 ? 1.482 15.743 5.336 1.00 91.06 82 TYR A C 1
ATOM 645 O O . TYR A 1 82 ? 2.048 15.898 6.412 1.00 91.06 82 TYR A O 1
ATOM 653 N N . GLY A 1 83 ? 2.086 15.113 4.320 1.00 91.50 83 GLY A N 1
ATOM 654 C CA . GLY A 1 83 ? 3.443 14.553 4.396 1.00 91.50 83 GLY A CA 1
ATOM 655 C C . GLY A 1 83 ? 3.546 13.139 4.986 1.00 91.50 83 GLY A C 1
ATOM 656 O O . GLY A 1 83 ? 4.641 12.586 5.003 1.00 91.50 83 GLY A O 1
ATOM 657 N N . GLN A 1 84 ? 2.438 12.523 5.405 1.00 93.81 84 GLN A N 1
ATOM 658 C CA . GLN A 1 84 ? 2.397 11.158 5.938 1.00 93.81 84 GLN A CA 1
ATOM 659 C C . GLN A 1 84 ? 1.786 10.181 4.926 1.00 93.81 84 GLN A C 1
ATOM 661 O O . GLN A 1 84 ? 0.892 10.547 4.164 1.00 93.81 84 GLN A O 1
ATOM 666 N N . SER A 1 85 ? 2.247 8.926 4.933 1.00 96.31 85 SER A N 1
ATOM 667 C CA . SER A 1 85 ? 1.585 7.812 4.237 1.00 96.31 85 SER 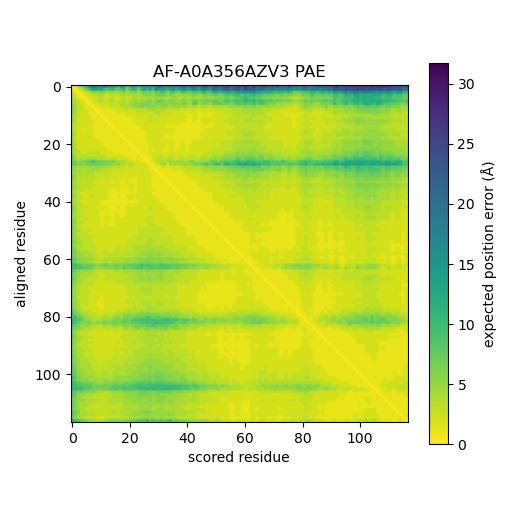A CA 1
ATOM 668 C C . SER A 1 85 ? 0.174 7.600 4.790 1.00 96.31 85 SER A C 1
ATOM 670 O O . SER A 1 85 ? 0.006 7.419 5.996 1.00 96.31 85 SER A O 1
ATOM 672 N N . VAL A 1 86 ? -0.830 7.567 3.911 1.00 97.88 86 VAL A N 1
ATOM 673 C CA . VAL A 1 86 ? -2.226 7.331 4.314 1.00 97.88 86 VAL A CA 1
ATOM 674 C C . VAL A 1 86 ? -2.400 5.927 4.897 1.00 97.88 86 VAL A C 1
ATOM 676 O O . VAL A 1 86 ? -3.165 5.764 5.838 1.00 97.88 86 VAL A O 1
ATOM 679 N N . LEU A 1 87 ? -1.652 4.928 4.412 1.00 98.25 87 LEU A N 1
ATOM 680 C CA . LEU A 1 87 ? -1.683 3.582 4.996 1.00 98.25 87 LEU A CA 1
ATOM 681 C C . LEU A 1 87 ? -1.251 3.589 6.466 1.00 98.25 87 LEU A C 1
ATOM 683 O O . LEU A 1 87 ? -1.924 3.002 7.307 1.00 98.25 87 LEU A O 1
ATOM 687 N N . ASN A 1 88 ? -0.142 4.266 6.772 1.00 97.88 88 ASN A N 1
ATOM 688 C CA . ASN A 1 88 ? 0.363 4.339 8.144 1.00 97.88 88 ASN A CA 1
ATOM 689 C C . ASN A 1 88 ? -0.626 5.085 9.039 1.00 97.88 88 ASN A C 1
ATOM 691 O O . ASN A 1 88 ? -0.906 4.633 10.143 1.00 97.88 88 ASN A O 1
ATOM 695 N N . HIS A 1 89 ? -1.214 6.167 8.524 1.00 97.94 89 HIS A N 1
ATOM 696 C CA . HIS A 1 89 ? -2.258 6.897 9.230 1.00 97.94 89 HIS A CA 1
ATOM 697 C C . HIS A 1 89 ? -3.459 5.996 9.569 1.00 97.94 89 HIS A C 1
ATOM 699 O O . HIS A 1 89 ? -3.881 5.952 10.718 1.00 97.94 89 HIS A O 1
ATOM 705 N N . SER A 1 90 ? -3.974 5.212 8.617 1.00 98.19 90 SER A N 1
ATOM 706 C CA . SER A 1 90 ? -5.074 4.267 8.875 1.00 98.19 90 SER A CA 1
ATOM 707 C C . SER A 1 90 ? -4.713 3.189 9.910 1.00 98.19 90 SER A C 1
ATOM 709 O O . SER A 1 90 ? -5.543 2.816 10.738 1.00 98.19 90 SER A O 1
ATOM 711 N N . ILE A 1 91 ? -3.469 2.698 9.910 1.00 98.56 91 ILE A N 1
ATOM 712 C CA . ILE A 1 91 ? -2.986 1.750 10.928 1.00 98.56 91 ILE A CA 1
ATOM 713 C C . ILE A 1 91 ? -2.976 2.411 12.317 1.00 98.56 91 ILE A C 1
ATOM 715 O O . ILE A 1 91 ? -3.513 1.848 13.271 1.00 98.56 91 ILE A O 1
ATOM 719 N N . GLU A 1 92 ? -2.440 3.628 12.434 1.00 98.25 92 GLU A N 1
ATOM 720 C CA . GLU A 1 92 ? -2.432 4.405 13.681 1.00 98.25 92 GLU A CA 1
ATOM 721 C C . GLU A 1 92 ? -3.856 4.650 14.206 1.00 98.25 92 GLU A C 1
ATOM 723 O O . GLU A 1 92 ? -4.134 4.410 15.383 1.00 98.25 92 GLU A O 1
ATOM 728 N N . VAL A 1 93 ? -4.779 5.061 13.329 1.00 98.38 93 VAL A N 1
ATOM 729 C CA . VAL A 1 93 ? -6.191 5.284 13.676 1.00 98.38 93 VAL A CA 1
ATOM 730 C C . VAL A 1 93 ? -6.844 3.990 14.165 1.00 98.38 93 VAL A C 1
ATOM 732 O O . VAL A 1 93 ? -7.535 4.015 15.182 1.00 98.38 93 VAL A O 1
ATOM 735 N N . SER A 1 94 ? -6.588 2.852 13.513 1.00 98.62 94 SER A N 1
ATOM 736 C CA . SER A 1 94 ? -7.053 1.536 13.972 1.00 98.62 94 SER A CA 1
ATOM 737 C C . SER A 1 94 ? -6.579 1.219 15.394 1.00 98.62 94 SER A C 1
ATOM 739 O O . SER A 1 94 ? -7.389 0.860 16.253 1.00 98.62 94 SER A O 1
ATOM 741 N N . HIS A 1 95 ? -5.292 1.419 15.693 1.00 98.56 95 HIS A N 1
ATOM 742 C CA . HIS A 1 95 ? -4.760 1.195 17.039 1.00 98.56 95 HIS A CA 1
ATOM 743 C C . HIS A 1 95 ? -5.397 2.116 18.083 1.00 98.56 95 HIS A C 1
ATOM 745 O O . HIS A 1 95 ? -5.836 1.634 19.129 1.00 98.56 95 HIS A O 1
ATOM 751 N N . LEU A 1 96 ? -5.496 3.415 17.792 1.00 98.62 96 LEU A N 1
ATOM 752 C CA . LEU A 1 96 ? -6.102 4.393 18.696 1.00 98.62 96 LEU A CA 1
ATOM 753 C C . LEU A 1 96 ? -7.584 4.097 18.947 1.00 98.62 96 LEU A C 1
ATOM 755 O O . LEU A 1 96 ? -8.026 4.139 20.094 1.00 98.62 96 LEU A O 1
ATOM 759 N N . ALA A 1 97 ? -8.339 3.743 17.905 1.00 98.50 97 ALA A N 1
ATOM 760 C CA . ALA A 1 97 ? -9.740 3.351 18.026 1.00 98.50 97 ALA A CA 1
ATOM 761 C C . ALA A 1 97 ? -9.902 2.114 18.920 1.00 98.50 97 ALA A C 1
ATOM 763 O O . ALA A 1 97 ? -10.798 2.076 19.760 1.00 98.50 97 ALA A O 1
ATOM 764 N N . GLY A 1 98 ? -9.005 1.131 18.795 1.00 98.44 98 GLY A N 1
ATOM 765 C CA . GLY A 1 98 ? -8.990 -0.044 19.664 1.00 98.44 98 GLY A CA 1
ATOM 766 C C . GLY A 1 98 ? -8.698 0.281 21.133 1.00 98.44 98 GLY A C 1
ATOM 767 O O . GLY A 1 98 ? -9.347 -0.279 22.014 1.00 98.44 98 GLY A O 1
ATOM 768 N N . ILE A 1 99 ? -7.761 1.197 21.403 1.00 98.56 99 ILE A N 1
ATOM 769 C CA . ILE A 1 99 ? -7.450 1.656 22.768 1.00 98.56 99 ILE A CA 1
ATOM 770 C C . ILE A 1 99 ? -8.661 2.375 23.371 1.00 98.56 99 ILE A C 1
ATOM 772 O O . ILE A 1 99 ? -9.110 2.011 24.453 1.00 98.56 99 ILE A O 1
ATOM 776 N N . MET A 1 100 ? -9.239 3.339 22.646 1.00 98.56 100 MET A N 1
ATOM 777 C CA . MET A 1 100 ? -10.433 4.065 23.094 1.00 98.56 100 MET A CA 1
ATOM 778 C C . MET A 1 100 ? -11.607 3.121 23.356 1.00 98.56 100 MET A C 1
ATOM 780 O O . MET A 1 100 ? -12.317 3.278 24.345 1.00 98.56 100 MET A O 1
ATOM 784 N N . ALA A 1 101 ? -11.794 2.120 22.494 1.00 98.38 101 ALA A N 1
ATOM 785 C CA . ALA A 1 101 ? -12.836 1.124 22.670 1.00 98.38 101 ALA A CA 1
ATOM 786 C C . ALA A 1 101 ? -12.666 0.319 23.966 1.00 98.38 101 ALA A C 1
ATOM 788 O O . ALA A 1 101 ? -13.633 0.147 24.707 1.00 98.38 101 ALA A O 1
ATOM 789 N N . GLY A 1 102 ? -11.434 -0.107 24.264 1.00 98.25 102 GLY A N 1
ATOM 790 C CA . GLY A 1 102 ? -11.105 -0.807 25.504 1.00 98.25 102 GLY A CA 1
ATOM 791 C C . GLY A 1 102 ? -11.395 0.028 26.752 1.00 98.25 102 GLY A C 1
ATOM 792 O O . GLY A 1 102 ? -12.045 -0.464 27.670 1.00 98.25 102 GLY A O 1
ATOM 793 N N . GLU A 1 103 ? -10.993 1.302 26.756 1.00 98.25 103 GLU A N 1
ATOM 794 C CA . GLU A 1 103 ? -11.236 2.222 27.880 1.00 98.25 103 GLU A CA 1
ATOM 795 C C . GLU A 1 103 ? -12.729 2.525 28.094 1.00 98.25 103 GLU A C 1
ATOM 797 O O . GLU A 1 103 ? -13.186 2.687 29.224 1.00 98.25 103 GLU A O 1
ATOM 802 N N . LEU A 1 104 ? -13.513 2.578 27.013 1.00 98.06 104 LEU A N 1
ATOM 803 C CA . LEU A 1 104 ? -14.957 2.833 27.065 1.00 98.06 104 LEU A CA 1
ATOM 804 C C . LEU A 1 104 ? -15.798 1.566 27.298 1.00 98.06 104 LEU A C 1
ATOM 806 O O . LEU A 1 104 ? -17.022 1.661 27.393 1.00 98.06 104 LEU A O 1
ATOM 810 N N . GLY A 1 105 ? -15.176 0.385 27.371 1.00 97.12 105 GLY A N 1
ATOM 811 C CA . GLY A 1 105 ? -15.875 -0.892 27.542 1.00 97.12 105 GLY A CA 1
ATOM 812 C C . GLY A 1 105 ? -16.735 -1.308 26.341 1.00 97.12 105 GLY A C 1
ATOM 813 O O . GLY A 1 105 ? -17.705 -2.047 26.509 1.00 97.12 105 GLY A O 1
ATOM 814 N N . ILE A 1 106 ? -16.407 -0.830 25.138 1.00 96.75 106 ILE A N 1
ATOM 815 C CA . ILE A 1 106 ? -17.065 -1.208 23.878 1.00 96.75 106 ILE A CA 1
ATOM 816 C C . ILE A 1 106 ? -16.215 -2.229 23.107 1.00 96.75 106 ILE A C 1
ATOM 818 O O . ILE A 1 106 ? -15.044 -2.450 23.412 1.00 96.75 106 ILE A O 1
ATOM 822 N N . ASP A 1 107 ? -16.797 -2.871 22.091 1.00 97.44 107 ASP A N 1
ATOM 823 C CA . ASP A 1 107 ? -16.088 -3.899 21.323 1.00 97.44 107 ASP A CA 1
ATOM 824 C C . ASP A 1 107 ? -14.911 -3.308 20.519 1.00 97.44 107 ASP A C 1
ATOM 826 O O . ASP A 1 107 ? -15.070 -2.426 19.669 1.00 97.44 107 ASP A O 1
ATOM 830 N N . ILE A 1 108 ? -13.714 -3.832 20.787 1.00 98.06 108 ILE A N 1
ATOM 831 C CA . ILE A 1 108 ? -12.434 -3.389 20.226 1.00 98.06 108 ILE A CA 1
ATOM 832 C C . ILE A 1 108 ? -12.322 -3.739 18.739 1.00 98.06 108 ILE A C 1
ATOM 834 O O . ILE A 1 108 ? -11.763 -2.963 17.960 1.00 98.06 108 ILE A O 1
ATOM 838 N N . MET A 1 109 ? -12.828 -4.902 18.319 1.00 97.38 109 MET A N 1
ATOM 839 C CA . MET A 1 109 ? -12.593 -5.397 16.958 1.00 97.38 109 MET A CA 1
ATOM 840 C C . MET A 1 109 ? -13.323 -4.577 15.883 1.00 97.38 109 MET A C 1
ATOM 842 O O . MET A 1 109 ? -12.679 -4.195 14.898 1.00 97.38 109 MET A O 1
ATOM 846 N N . PRO A 1 110 ? -14.615 -4.231 16.047 1.00 97.19 110 PRO A N 1
ATOM 847 C CA . PRO A 1 110 ? -15.300 -3.300 15.157 1.00 97.19 110 PRO A CA 1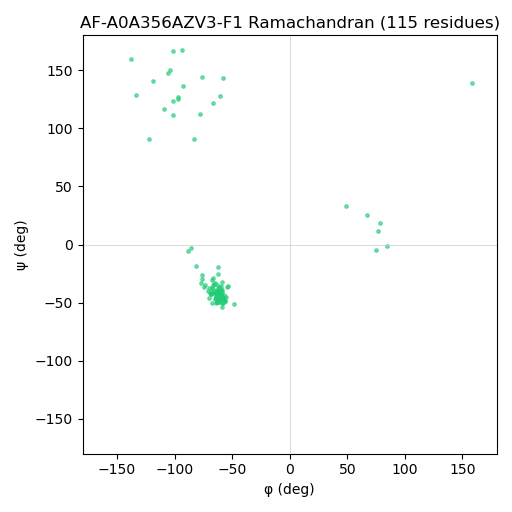
ATOM 848 C C . PRO A 1 110 ? -14.643 -1.917 15.126 1.00 97.19 110 PRO A C 1
ATOM 850 O O . PRO A 1 110 ? -14.527 -1.338 14.049 1.00 97.19 110 PRO A O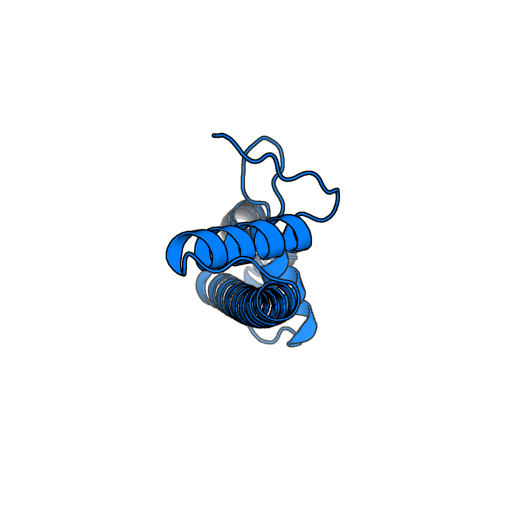 1
ATOM 853 N N . ALA A 1 111 ? -14.161 -1.411 16.268 1.00 98.00 111 ALA A N 1
ATOM 854 C CA . ALA A 1 111 ? -13.503 -0.107 16.346 1.00 98.00 111 ALA A CA 1
ATOM 855 C C . ALA A 1 111 ? -12.183 -0.075 15.559 1.00 98.00 111 ALA A C 1
ATOM 857 O O . ALA A 1 111 ? -11.975 0.816 14.738 1.00 98.00 111 ALA A O 1
ATOM 858 N N . LYS A 1 112 ? -11.326 -1.090 15.726 1.00 98.19 112 LYS A N 1
ATOM 859 C CA . LYS A 1 112 ? -10.094 -1.245 14.932 1.00 98.19 112 LYS A CA 1
ATOM 860 C C . LYS A 1 112 ? -10.382 -1.341 13.437 1.00 98.19 112 LYS A C 1
ATOM 862 O O . LYS A 1 112 ? -9.736 -0.684 12.625 1.00 98.19 112 LYS A O 1
ATOM 867 N N . ARG A 1 113 ? -11.386 -2.137 13.057 1.00 98.00 113 ARG A N 1
ATOM 868 C CA . ARG A 1 113 ? -11.798 -2.265 11.654 1.00 98.00 113 ARG A CA 1
ATOM 869 C C . ARG A 1 113 ? -12.286 -0.935 11.082 1.00 98.00 113 ARG A C 1
ATOM 871 O O . ARG A 1 113 ? -11.937 -0.627 9.950 1.00 98.00 113 ARG A O 1
ATOM 878 N N . ALA A 1 114 ? -13.056 -0.168 11.849 1.00 97.62 114 ALA A N 1
ATOM 879 C CA . ALA A 1 114 ? -13.512 1.160 11.452 1.00 97.62 114 ALA A CA 1
ATOM 880 C C . ALA A 1 114 ? -12.364 2.175 11.355 1.00 97.62 114 ALA A C 1
ATOM 882 O O . ALA A 1 114 ? -12.443 3.084 10.546 1.00 97.62 114 ALA A O 1
ATOM 883 N N . GLY A 1 115 ? -11.305 2.026 12.154 1.00 97.44 115 GLY A N 1
ATOM 884 C CA . GLY A 1 115 ? -10.129 2.886 12.046 1.00 97.44 115 GLY A CA 1
ATOM 885 C C . GLY A 1 115 ? -9.215 2.551 10.863 1.00 97.44 115 GLY A C 1
ATOM 886 O O . GLY A 1 115 ? -8.562 3.443 10.330 1.00 97.44 115 GLY A O 1
ATOM 887 N N . LEU A 1 116 ? -9.167 1.281 10.443 1.00 98.06 116 LEU A N 1
ATOM 888 C CA . LEU A 1 116 ? -8.355 0.843 9.302 1.00 98.06 116 LEU A CA 1
ATOM 889 C C . LEU A 1 116 ? -8.978 1.197 7.937 1.00 98.06 116 LEU A C 1
ATOM 891 O O . LEU A 1 116 ? -8.235 1.394 6.974 1.00 98.06 116 LEU A O 1
ATOM 895 N N . LEU A 1 117 ? -10.313 1.203 7.842 1.00 95.38 117 LEU A N 1
ATOM 896 C CA . LEU A 1 117 ? -11.083 1.391 6.601 1.00 95.38 117 LEU A CA 1
ATOM 897 C C . LEU A 1 117 ? -11.509 2.848 6.396 1.00 95.38 117 LEU A C 1
ATOM 899 O O . LEU A 1 117 ? -11.458 3.289 5.225 1.00 95.38 117 LEU A O 1
#

Solvent-accessible surface area (backbone atoms only — not comparable to full-atom values): 6320 Å² total; per-residue (Å²): 138,89,84,85,86,78,68,90,52,47,63,60,40,49,27,51,49,51,19,49,56,50,36,62,74,66,71,56,88,48,74,73,52,52,56,53,34,38,55,51,23,46,54,51,50,55,48,52,20,39,54,46,12,52,47,52,30,60,78,70,65,50,73,91,68,57,71,69,56,35,40,53,49,13,50,26,58,58,37,70,54,100,90,38,42,43,34,59,51,22,49,51,39,12,52,51,34,25,53,52,20,55,78,70,73,46,68,33,66,65,32,21,43,63,28,54,106

Secondary structure (DSSP, 8-state):
-PPP---S-HHHHHHHHHHHHHHHHH----HHHHHHHHHHHHHHHHHHHHHHHHHHHHHHT-----HHHHHHHHHGGG-EETTEEHHHHHHHHHHHHHHHHHHTTS-HHHHHHHHH-

Sequence (117 aa):
EAVILSGFDPVRREVARIALEKLIADGRIHPARIEEMVIKAQKEIETIIKEEGDRATFETGVHGLPPDVIKLIGKLRYRTSYGQSVLNHSIEVSHLAGIMAGELGIDIMPAKRAGLL

Mean predicted aligned error: 3.43 Å

Radius of gyration: 18.1 Å; Cα contacts (8 Å, |Δi|>4): 128; chains: 1; bounding box: 39×28×55 Å

pLDDT: mean 95.86, std 4.77, range [58.03, 98.62]

Foldseek 3Di:
DDDDQDDPQLLLSQLVVQLVVVCVVVVDDDDVSSVVSSVVSNVVSQVQLLVLLVVLCVLLVQDDDDSVVSSVLSSQQSDDDPRDRSSVQLSVQLVVQLVVCVVVVHDSRVSSVVSND